Protein AF-A0A1W9H436-F1 (afdb_monomer_lite)

Structure (mmCIF, N/CA/C/O backbone):
data_AF-A0A1W9H436-F1
#
_entry.id   AF-A0A1W9H436-F1
#
loop_
_atom_site.group_PDB
_atom_site.id
_atom_site.type_symbol
_atom_site.label_atom_id
_atom_site.label_alt_id
_atom_site.label_comp_id
_atom_site.label_asym_id
_atom_site.label_entity_id
_atom_site.label_seq_id
_atom_site.pdbx_PDB_ins_code
_atom_site.Cartn_x
_atom_site.Cartn_y
_atom_site.Cartn_z
_atom_site.occupancy
_atom_site.B_iso_or_equiv
_atom_site.auth_seq_id
_atom_site.auth_comp_id
_atom_site.auth_asym_id
_atom_site.auth_atom_id
_atom_site.pdbx_PDB_model_num
ATOM 1 N N . MET A 1 1 ? 66.322 -10.218 -3.868 1.00 51.84 1 MET A N 1
ATOM 2 C CA . MET A 1 1 ? 65.771 -9.005 -4.532 1.00 51.84 1 MET A CA 1
ATOM 3 C C . MET A 1 1 ? 66.541 -8.502 -5.769 1.00 51.84 1 MET A C 1
ATOM 5 O O . MET A 1 1 ? 65.945 -7.754 -6.531 1.00 51.84 1 MET A O 1
ATOM 9 N N . LYS A 1 2 ? 67.807 -8.883 -6.041 1.00 52.81 2 LYS A N 1
ATOM 10 C CA . LYS A 1 2 ? 68.530 -8.440 -7.264 1.00 52.81 2 LYS A CA 1
ATOM 11 C C . LYS A 1 2 ? 68.077 -9.130 -8.567 1.00 52.81 2 LYS A C 1
ATOM 13 O O . LYS A 1 2 ? 68.120 -8.502 -9.615 1.00 52.81 2 LYS A O 1
ATOM 18 N N . LEU A 1 3 ? 67.572 -10.365 -8.496 1.00 54.84 3 LEU A N 1
ATOM 19 C CA . LEU A 1 3 ? 67.116 -11.127 -9.671 1.00 54.84 3 LEU A CA 1
ATOM 20 C C . LEU A 1 3 ? 65.841 -10.553 -10.319 1.00 54.84 3 LEU A C 1
ATOM 22 O O . LEU A 1 3 ? 65.714 -10.576 -11.538 1.00 54.84 3 LEU A O 1
ATOM 26 N N . LEU A 1 4 ? 64.948 -9.936 -9.535 1.00 55.97 4 LEU A N 1
ATOM 27 C CA . LEU A 1 4 ? 63.731 -9.305 -10.066 1.00 55.97 4 LEU A CA 1
ATOM 28 C C . LEU A 1 4 ? 64.045 -8.073 -10.941 1.00 55.97 4 LEU A C 1
ATOM 30 O O . LEU A 1 4 ? 63.346 -7.805 -11.912 1.00 55.97 4 LEU A O 1
ATOM 34 N N . LYS A 1 5 ? 65.123 -7.337 -10.625 1.00 56.34 5 LYS A N 1
ATOM 35 C CA . LYS A 1 5 ? 65.500 -6.096 -11.328 1.00 56.34 5 LYS A CA 1
ATOM 36 C C . LYS A 1 5 ? 66.128 -6.334 -12.706 1.00 56.34 5 LYS A C 1
ATOM 38 O O . LYS A 1 5 ? 66.095 -5.430 -13.530 1.00 56.34 5 LYS A O 1
ATOM 43 N N . LEU A 1 6 ? 66.678 -7.524 -12.959 1.00 57.47 6 LEU A N 1
ATOM 44 C CA . LEU A 1 6 ? 67.250 -7.907 -14.259 1.00 57.47 6 LEU A CA 1
ATOM 45 C C . LEU A 1 6 ? 66.220 -8.569 -15.184 1.00 57.47 6 LEU A C 1
ATOM 47 O O . LEU A 1 6 ? 66.332 -8.445 -16.400 1.00 57.47 6 LEU A O 1
ATOM 51 N N . ALA A 1 7 ? 65.187 -9.201 -14.621 1.00 59.06 7 ALA A N 1
ATOM 52 C CA . ALA A 1 7 ? 64.107 -9.799 -15.401 1.00 59.06 7 ALA A CA 1
ATOM 53 C C . ALA A 1 7 ? 63.172 -8.744 -16.023 1.00 59.06 7 ALA A C 1
ATOM 55 O O . ALA A 1 7 ? 62.779 -8.890 -17.176 1.00 59.06 7 ALA A O 1
ATOM 56 N N . LEU A 1 8 ? 62.869 -7.648 -15.312 1.00 61.50 8 LEU A N 1
ATOM 57 C CA . LEU A 1 8 ? 61.990 -6.575 -15.808 1.00 61.50 8 LEU A CA 1
ATOM 58 C C . LEU A 1 8 ? 62.432 -5.925 -17.141 1.00 61.50 8 LEU A C 1
ATOM 60 O O . LEU A 1 8 ? 61.588 -5.795 -18.028 1.00 61.50 8 LEU A O 1
ATOM 64 N N . PRO A 1 9 ? 63.702 -5.511 -17.341 1.00 64.50 9 PRO A N 1
ATOM 65 C CA . PRO A 1 9 ? 64.116 -4.876 -18.595 1.00 64.50 9 PRO A CA 1
ATOM 66 C C . PRO A 1 9 ? 64.193 -5.861 -19.770 1.00 64.50 9 PRO A C 1
ATOM 68 O O . PRO A 1 9 ? 63.942 -5.467 -20.908 1.00 64.50 9 PRO A O 1
ATOM 71 N N . ALA A 1 10 ? 64.496 -7.139 -19.515 1.00 63.47 10 ALA A N 1
ATOM 72 C CA . ALA A 1 10 ? 64.470 -8.186 -20.537 1.00 63.47 10 ALA A CA 1
ATOM 73 C C . ALA A 1 10 ? 63.031 -8.505 -20.978 1.00 63.47 10 ALA A C 1
ATOM 75 O O . ALA A 1 10 ? 62.759 -8.573 -22.176 1.00 63.47 10 ALA A O 1
ATOM 76 N N . LEU A 1 11 ? 62.095 -8.584 -20.022 1.00 64.94 11 LEU A N 1
ATOM 77 C CA . LEU A 1 11 ? 60.666 -8.731 -20.302 1.00 64.94 11 LEU A CA 1
ATOM 78 C C . LEU A 1 11 ? 60.119 -7.516 -21.067 1.00 64.94 11 LEU A C 1
ATOM 80 O O . LEU A 1 11 ? 59.367 -7.681 -22.017 1.00 64.94 11 LEU A O 1
ATOM 84 N N . GLY A 1 12 ? 60.543 -6.300 -20.704 1.00 65.75 12 GLY A N 1
ATOM 85 C CA . GLY A 1 12 ? 60.132 -5.061 -21.372 1.00 65.75 12 GLY A CA 1
ATOM 86 C C . GLY A 1 12 ? 60.590 -4.962 -22.832 1.00 65.75 12 GLY A C 1
ATOM 87 O O . GLY A 1 12 ? 59.827 -4.495 -23.673 1.00 65.75 12 GLY A O 1
ATOM 88 N N . ARG A 1 13 ? 61.799 -5.442 -23.164 1.00 67.38 13 ARG A N 1
ATOM 89 C CA . ARG A 1 13 ? 62.294 -5.489 -24.556 1.00 67.38 13 ARG A CA 1
ATOM 90 C C . ARG A 1 13 ? 61.620 -6.585 -25.381 1.00 67.38 13 ARG A C 1
ATOM 92 O O . ARG A 1 13 ? 61.380 -6.370 -26.564 1.00 67.38 13 ARG A O 1
ATOM 99 N N . TRP A 1 14 ? 61.287 -7.719 -24.763 1.00 66.56 14 TRP A N 1
ATOM 100 C CA . TRP A 1 14 ? 60.519 -8.784 -25.412 1.00 66.56 14 TRP A CA 1
ATOM 101 C C . TRP A 1 14 ? 59.069 -8.352 -25.679 1.00 66.56 14 TRP A C 1
ATOM 103 O O . TRP A 1 14 ? 58.602 -8.448 -26.811 1.00 66.56 14 TRP A O 1
ATOM 113 N N . LEU A 1 15 ? 58.407 -7.730 -24.694 1.00 63.12 15 LEU A N 1
ATOM 114 C CA . LEU A 1 15 ? 57.102 -7.097 -24.896 1.00 63.12 15 LEU A CA 1
ATOM 115 C C . LEU A 1 15 ? 57.157 -6.040 -26.004 1.00 63.12 15 LEU A C 1
ATOM 117 O O . LEU A 1 15 ? 56.271 -6.027 -26.846 1.00 63.12 15 LEU A O 1
ATOM 121 N N . ALA A 1 16 ? 58.177 -5.170 -26.035 1.00 63.78 16 ALA A N 1
ATOM 122 C CA . ALA A 1 16 ? 58.356 -4.143 -27.076 1.00 63.78 16 ALA A CA 1
ATOM 123 C C . ALA A 1 16 ? 58.471 -4.719 -28.497 1.00 63.78 16 ALA A C 1
ATOM 125 O O . ALA A 1 16 ? 58.013 -4.080 -29.441 1.00 63.78 16 ALA A O 1
ATOM 126 N N . ALA A 1 17 ? 59.042 -5.917 -28.650 1.00 69.88 17 ALA A N 1
ATOM 127 C CA . ALA A 1 17 ? 59.146 -6.601 -29.936 1.00 69.88 17 ALA A CA 1
ATOM 128 C C . ALA A 1 17 ? 57.814 -7.233 -30.390 1.00 69.88 17 ALA A C 1
ATOM 130 O O . ALA A 1 17 ? 57.547 -7.289 -31.587 1.00 69.88 17 ALA A O 1
ATOM 131 N N . GLU A 1 18 ? 56.957 -7.651 -29.450 1.00 75.06 18 GLU A N 1
ATOM 132 C CA . GLU A 1 18 ? 55.661 -8.302 -29.723 1.00 75.06 18 GLU A CA 1
ATOM 133 C C . GLU A 1 18 ? 54.438 -7.416 -29.405 1.00 75.06 18 GLU A C 1
ATOM 135 O O . GLU A 1 18 ? 53.294 -7.880 -29.391 1.00 75.06 18 GLU A O 1
ATOM 140 N N . TRP A 1 19 ? 54.655 -6.115 -29.185 1.00 74.94 19 TRP A N 1
ATOM 141 C CA . TRP A 1 19 ? 53.623 -5.162 -28.753 1.00 74.94 19 TRP A CA 1
ATOM 142 C C . TRP A 1 19 ? 52.424 -5.125 -29.713 1.00 74.94 19 TRP A C 1
ATOM 144 O O . TRP A 1 19 ? 51.284 -4.997 -29.274 1.00 74.94 19 TRP A O 1
ATOM 154 N N . GLY A 1 20 ? 52.661 -5.308 -31.017 1.00 75.00 20 GLY A N 1
ATOM 155 C CA . GLY A 1 20 ? 51.600 -5.368 -32.026 1.00 75.00 20 GLY A CA 1
ATOM 156 C C . GLY A 1 20 ? 50.639 -6.548 -31.835 1.00 75.00 20 GLY A C 1
ATOM 157 O O . GLY A 1 20 ? 49.426 -6.367 -31.921 1.00 75.00 20 GLY A O 1
ATOM 158 N N . TRP A 1 21 ? 51.157 -7.737 -31.515 1.00 84.12 21 TRP A N 1
ATOM 159 C CA . TRP A 1 21 ? 50.338 -8.924 -31.239 1.00 84.12 21 TRP A CA 1
ATOM 160 C C . TRP A 1 21 ? 49.583 -8.794 -29.910 1.00 84.12 21 TRP A C 1
ATOM 162 O O . TRP A 1 21 ? 48.396 -9.116 -29.835 1.00 84.12 21 TRP A O 1
ATOM 172 N N . LEU A 1 22 ? 50.234 -8.252 -28.875 1.00 82.75 22 LEU A N 1
ATOM 173 C CA . LEU A 1 22 ? 49.602 -8.015 -27.573 1.00 82.75 22 LEU A CA 1
ATOM 174 C C . LEU A 1 22 ? 48.443 -7.016 -27.658 1.00 82.75 22 LEU A C 1
ATOM 176 O O . LEU A 1 22 ? 47.388 -7.259 -27.074 1.00 82.75 22 LEU A O 1
ATOM 180 N N . VAL A 1 23 ? 48.595 -5.925 -28.417 1.00 84.12 23 VAL A N 1
ATOM 181 C CA . VAL A 1 23 ? 47.499 -4.971 -28.664 1.00 84.12 23 VAL A CA 1
ATOM 182 C C . VAL A 1 23 ? 46.333 -5.652 -29.373 1.00 84.12 23 VAL A C 1
ATOM 184 O O . VAL A 1 23 ? 45.183 -5.409 -29.018 1.00 84.12 23 VAL A O 1
ATOM 187 N N . LEU A 1 24 ? 46.613 -6.536 -30.332 1.00 84.88 24 LEU A N 1
ATOM 188 C CA . LEU A 1 24 ? 45.585 -7.279 -31.060 1.00 84.88 24 LEU A CA 1
ATOM 189 C C . LEU A 1 24 ? 44.822 -8.235 -30.128 1.00 84.88 24 LEU A C 1
ATOM 191 O O . LEU A 1 24 ? 43.593 -8.252 -30.145 1.00 84.88 24 LEU A O 1
ATOM 195 N N . LEU A 1 25 ? 45.523 -8.950 -29.241 1.00 87.56 25 LEU A N 1
ATOM 196 C CA . LEU A 1 25 ? 44.892 -9.782 -28.209 1.00 87.56 25 LEU A CA 1
ATOM 197 C C . LEU A 1 25 ? 44.025 -8.967 -27.245 1.00 87.56 25 LEU A C 1
ATOM 199 O O . LEU A 1 25 ? 42.905 -9.375 -26.938 1.00 87.56 25 LEU A O 1
ATOM 203 N N . ILE A 1 26 ? 44.511 -7.810 -26.790 1.00 88.44 26 ILE A N 1
ATOM 204 C CA . ILE A 1 26 ? 43.739 -6.918 -25.916 1.00 88.44 26 ILE A CA 1
ATOM 205 C C . ILE A 1 26 ? 42.502 -6.393 -26.651 1.00 88.44 26 ILE A C 1
ATOM 207 O O . ILE A 1 26 ? 41.416 -6.400 -26.080 1.00 88.44 26 ILE A O 1
ATOM 211 N N . ALA A 1 27 ? 42.634 -5.982 -27.913 1.00 88.06 27 ALA A N 1
ATOM 212 C CA . ALA A 1 27 ? 41.520 -5.490 -28.716 1.00 88.06 27 ALA A CA 1
ATOM 213 C C . ALA A 1 27 ? 40.446 -6.569 -28.926 1.00 88.06 27 ALA A C 1
ATOM 215 O O . ALA A 1 27 ? 39.259 -6.290 -28.759 1.00 88.06 27 ALA A O 1
ATOM 216 N N . VAL A 1 28 ? 40.848 -7.809 -29.222 1.00 90.25 28 VAL A N 1
ATOM 217 C CA . VAL A 1 28 ? 39.924 -8.948 -29.356 1.00 90.25 28 VAL A CA 1
ATOM 218 C C . VAL A 1 28 ? 39.265 -9.284 -28.015 1.00 90.25 28 VAL A C 1
ATOM 220 O O . VAL A 1 28 ? 38.049 -9.468 -27.964 1.00 90.25 28 VAL A O 1
ATOM 223 N N . GLY A 1 29 ? 40.030 -9.302 -26.919 1.00 87.06 29 GLY A N 1
ATOM 224 C CA . GLY A 1 29 ? 39.496 -9.520 -25.573 1.00 87.06 29 GLY A CA 1
ATOM 225 C C . GLY A 1 29 ? 38.491 -8.442 -25.155 1.00 87.06 29 GLY A C 1
ATOM 226 O O . GLY A 1 29 ? 37.413 -8.759 -24.653 1.00 87.06 29 GLY A O 1
ATOM 227 N N . ALA A 1 30 ? 38.796 -7.173 -25.430 1.00 86.50 30 ALA A N 1
ATOM 228 C CA . ALA A 1 30 ? 37.912 -6.045 -25.160 1.00 86.50 30 ALA A CA 1
ATOM 229 C C . ALA A 1 30 ? 36.638 -6.099 -26.015 1.00 86.50 30 ALA A C 1
ATOM 231 O O . ALA A 1 30 ? 35.542 -5.925 -25.485 1.00 86.50 30 ALA A O 1
ATOM 232 N N . ALA A 1 31 ? 36.754 -6.398 -27.312 1.00 85.62 31 ALA A N 1
ATOM 233 C CA . ALA A 1 31 ? 35.600 -6.557 -28.196 1.00 85.62 31 ALA A CA 1
ATOM 234 C C . ALA A 1 31 ? 34.680 -7.699 -27.730 1.00 85.62 31 ALA A C 1
ATOM 236 O O . ALA A 1 31 ? 33.460 -7.532 -27.695 1.00 85.62 31 ALA A O 1
ATOM 237 N N . GLY A 1 32 ? 35.256 -8.827 -27.299 1.00 86.88 32 GLY A N 1
ATOM 238 C CA . GLY A 1 32 ? 34.508 -9.939 -26.710 1.00 86.88 32 GLY A CA 1
ATOM 239 C C . GLY A 1 32 ? 33.785 -9.548 -25.417 1.00 86.88 32 GLY A C 1
ATOM 240 O O . GLY A 1 32 ? 32.602 -9.848 -25.260 1.00 86.88 32 GLY A O 1
ATOM 241 N N . ALA A 1 33 ? 34.454 -8.821 -24.519 1.00 84.44 33 ALA A N 1
ATOM 242 C CA . ALA A 1 33 ? 33.851 -8.338 -23.276 1.00 84.44 33 ALA A CA 1
ATOM 243 C C . ALA A 1 33 ? 32.697 -7.350 -23.529 1.00 84.44 33 ALA A C 1
ATOM 245 O O . ALA A 1 33 ? 31.631 -7.480 -22.925 1.00 84.44 33 ALA A O 1
ATOM 246 N N . VAL A 1 34 ? 32.874 -6.407 -24.461 1.00 88.81 34 VAL A N 1
ATOM 247 C CA . VAL A 1 34 ? 31.820 -5.464 -24.874 1.00 88.81 34 VAL A CA 1
ATOM 248 C C . VAL A 1 34 ? 30.631 -6.209 -25.476 1.00 88.81 34 VAL A C 1
ATOM 250 O O . VAL A 1 34 ? 29.487 -5.893 -25.153 1.00 88.81 34 VAL A O 1
ATOM 253 N N . TYR A 1 35 ? 30.877 -7.229 -26.299 1.00 91.69 35 TYR A N 1
ATOM 254 C CA . TYR A 1 35 ? 29.815 -8.049 -26.874 1.00 91.69 35 TYR A CA 1
ATOM 255 C C . TYR A 1 35 ? 29.004 -8.787 -25.800 1.00 91.69 35 TYR A C 1
ATOM 257 O O . TYR A 1 35 ? 27.775 -8.737 -25.817 1.00 91.69 35 TYR A O 1
ATOM 265 N N . VAL A 1 36 ? 29.665 -9.426 -24.828 1.00 89.38 36 VAL A N 1
ATOM 266 C CA . VAL A 1 36 ? 28.977 -10.111 -23.718 1.00 89.38 36 VAL A CA 1
ATOM 267 C C . VAL A 1 36 ? 28.174 -9.122 -22.871 1.00 89.38 36 VAL A C 1
ATOM 269 O O . VAL A 1 36 ? 27.012 -9.387 -22.563 1.00 89.38 36 VAL A O 1
ATOM 272 N N . ALA A 1 37 ? 28.744 -7.957 -22.554 1.00 86.38 37 ALA A N 1
ATOM 273 C CA . ALA A 1 37 ? 28.029 -6.903 -21.837 1.00 86.38 37 ALA A CA 1
ATOM 274 C C . ALA A 1 37 ? 26.779 -6.439 -22.603 1.00 86.38 37 ALA A C 1
ATOM 276 O O . ALA A 1 37 ? 25.713 -6.281 -22.013 1.00 86.38 37 ALA A O 1
ATOM 277 N N . PHE A 1 38 ? 26.873 -6.292 -23.927 1.00 91.00 38 PHE A N 1
ATOM 278 C CA . PHE A 1 38 ? 25.733 -5.924 -24.764 1.00 91.00 38 PHE A CA 1
ATOM 279 C C . PHE A 1 38 ? 24.626 -6.987 -24.738 1.00 91.00 38 PHE A C 1
ATOM 281 O O . PHE A 1 38 ? 23.448 -6.654 -24.615 1.00 91.00 38 PHE A O 1
ATOM 288 N N . ARG A 1 39 ? 24.992 -8.274 -24.771 1.00 90.94 39 ARG A N 1
ATOM 289 C CA . ARG A 1 39 ? 24.033 -9.388 -24.681 1.00 90.94 39 ARG A CA 1
ATOM 290 C C . ARG A 1 39 ? 23.314 -9.427 -23.332 1.00 90.94 39 ARG A C 1
ATOM 292 O O . ARG A 1 39 ? 22.114 -9.688 -23.302 1.00 90.94 39 ARG A O 1
ATOM 299 N N . HIS A 1 40 ? 24.013 -9.114 -22.241 1.00 89.00 40 HIS A N 1
ATOM 300 C CA . HIS A 1 40 ? 23.385 -8.967 -20.926 1.00 89.00 40 HIS A CA 1
ATOM 301 C C . HIS A 1 40 ? 22.417 -7.781 -20.871 1.00 89.00 40 HIS A C 1
ATOM 303 O O . HIS A 1 40 ? 21.301 -7.923 -20.378 1.00 89.00 40 HIS A O 1
ATOM 309 N N . LEU A 1 41 ? 22.773 -6.638 -21.464 1.00 89.44 41 LEU A N 1
ATOM 310 C CA . LEU A 1 41 ? 21.862 -5.491 -21.540 1.00 89.44 41 LEU A CA 1
ATOM 311 C C . LEU A 1 41 ? 20.577 -5.816 -22.318 1.00 89.44 41 LEU A C 1
ATOM 313 O O . LEU A 1 41 ? 19.495 -5.359 -21.946 1.00 89.44 41 LEU A O 1
ATOM 317 N N . GLU A 1 42 ? 20.668 -6.616 -23.383 1.00 92.56 42 GLU A N 1
ATOM 318 C CA . GLU A 1 42 ? 19.492 -7.089 -24.120 1.00 92.56 42 GLU A CA 1
ATOM 319 C C . GLU A 1 42 ? 18.608 -8.009 -23.270 1.00 92.56 42 GLU A C 1
ATOM 321 O O . GLU A 1 42 ? 17.386 -7.821 -23.248 1.00 92.56 42 GLU A O 1
ATOM 326 N N . SER A 1 43 ? 19.203 -8.970 -22.550 1.00 92.62 43 SER A N 1
ATOM 327 C CA . SER A 1 43 ? 18.448 -9.879 -21.682 1.00 92.62 43 SER A CA 1
ATOM 328 C C . SER A 1 43 ? 17.777 -9.143 -20.528 1.00 92.62 43 SER A C 1
ATOM 330 O O . SER A 1 43 ? 16.596 -9.371 -20.266 1.00 92.62 43 SER A O 1
ATOM 332 N N . ASP A 1 44 ? 18.485 -8.211 -19.893 1.00 91.75 44 ASP A N 1
ATOM 333 C CA . ASP A 1 44 ? 17.968 -7.432 -18.768 1.00 91.75 44 ASP A CA 1
ATOM 334 C C . ASP A 1 44 ? 16.828 -6.526 -19.222 1.00 91.75 44 ASP A C 1
ATOM 336 O O . ASP A 1 44 ? 15.772 -6.458 -18.591 1.00 91.75 44 ASP A O 1
ATOM 340 N N . ARG A 1 45 ? 16.982 -5.883 -20.384 1.00 93.38 45 ARG A N 1
ATOM 341 C CA . ARG A 1 45 ? 15.912 -5.086 -20.985 1.00 93.38 45 ARG A CA 1
ATOM 342 C C . ARG A 1 45 ? 14.682 -5.936 -21.295 1.00 93.38 45 ARG A C 1
ATOM 344 O O . ARG A 1 45 ? 13.563 -5.487 -21.044 1.00 93.38 45 ARG A O 1
ATOM 351 N N . ALA A 1 46 ? 14.860 -7.135 -21.846 1.00 94.25 46 ALA A N 1
ATOM 352 C CA . ALA A 1 46 ? 13.750 -8.039 -22.133 1.00 94.25 46 ALA A CA 1
ATOM 353 C C . ALA A 1 46 ? 13.045 -8.493 -20.846 1.00 94.25 46 ALA A C 1
ATOM 355 O O . ALA A 1 46 ? 11.813 -8.470 -20.791 1.00 94.25 46 ALA A O 1
ATOM 356 N N . ALA A 1 47 ? 13.808 -8.824 -19.802 1.00 94.56 47 ALA A N 1
ATOM 357 C CA . ALA A 1 47 ? 13.280 -9.191 -18.493 1.00 94.56 47 ALA A CA 1
ATOM 358 C C . ALA A 1 47 ? 12.485 -8.040 -17.857 1.00 94.56 47 ALA A C 1
ATOM 360 O O . ALA A 1 47 ? 11.351 -8.245 -17.427 1.00 94.56 47 ALA A O 1
ATOM 361 N N . LEU A 1 48 ? 13.016 -6.812 -17.882 1.00 93.44 48 LEU A N 1
ATOM 362 C CA . LEU A 1 48 ? 12.332 -5.619 -17.370 1.00 93.44 48 LEU A CA 1
ATOM 363 C C . LEU A 1 48 ? 11.038 -5.316 -18.133 1.00 93.44 48 LEU A C 1
ATOM 365 O O . LEU A 1 48 ? 10.023 -4.984 -17.523 1.00 93.44 48 LEU A O 1
ATOM 369 N N . LEU A 1 49 ? 11.039 -5.456 -19.461 1.00 94.06 49 LEU A N 1
ATOM 370 C CA . LEU A 1 49 ? 9.827 -5.290 -20.270 1.00 94.06 49 LEU A CA 1
ATOM 371 C C . LEU A 1 49 ? 8.798 -6.393 -19.993 1.00 94.06 49 LEU A C 1
ATOM 373 O O . LEU A 1 49 ? 7.600 -6.112 -19.967 1.00 94.06 49 LEU A O 1
ATOM 377 N N . GLY A 1 50 ? 9.249 -7.632 -19.783 1.00 94.56 50 GLY A N 1
ATOM 378 C CA . GLY A 1 50 ? 8.396 -8.752 -19.385 1.00 94.56 50 GLY A CA 1
ATOM 379 C C . GLY A 1 50 ? 7.734 -8.506 -18.033 1.00 94.56 50 GLY A C 1
ATOM 380 O O . GLY A 1 50 ? 6.511 -8.588 -17.920 1.00 94.56 50 GLY A O 1
ATOM 381 N N . PHE A 1 51 ? 8.526 -8.097 -17.043 1.00 95.12 51 PHE A N 1
ATOM 382 C CA . PHE A 1 51 ? 8.036 -7.712 -15.726 1.00 95.12 51 PHE A CA 1
ATOM 383 C C . PHE A 1 51 ? 7.037 -6.553 -15.805 1.00 95.12 51 PHE A C 1
ATOM 385 O O . PHE A 1 51 ? 5.946 -6.650 -15.250 1.00 95.12 51 PHE A O 1
ATOM 392 N N . ALA A 1 52 ? 7.354 -5.487 -16.547 1.00 93.81 52 ALA A N 1
ATOM 393 C CA . ALA A 1 52 ? 6.461 -4.341 -16.697 1.00 93.81 52 ALA A CA 1
ATOM 394 C C . ALA A 1 52 ? 5.118 -4.738 -17.327 1.00 93.81 52 ALA A C 1
ATOM 396 O O . ALA A 1 52 ? 4.066 -4.320 -16.850 1.00 93.81 52 ALA A O 1
ATOM 397 N N . ARG A 1 53 ? 5.127 -5.598 -18.353 1.00 94.69 53 ARG A N 1
ATOM 398 C CA . ARG A 1 53 ? 3.895 -6.146 -18.943 1.00 94.69 53 ARG A CA 1
ATOM 399 C C . ARG A 1 53 ? 3.073 -6.930 -17.928 1.00 94.69 53 ARG A C 1
ATOM 401 O O . ARG A 1 53 ? 1.866 -6.728 -17.866 1.00 94.69 53 ARG A O 1
ATOM 408 N N . GLN A 1 54 ? 3.712 -7.785 -17.134 1.00 96.38 54 GLN A N 1
ATOM 409 C CA . GLN A 1 54 ? 3.027 -8.584 -16.120 1.00 96.38 54 GLN A CA 1
ATOM 410 C C . GLN A 1 54 ? 2.456 -7.715 -14.991 1.00 96.38 54 GLN A C 1
ATOM 412 O O . GLN A 1 54 ? 1.297 -7.886 -14.615 1.00 96.38 54 GLN A O 1
ATOM 417 N N . ALA A 1 55 ? 3.227 -6.743 -14.500 1.00 92.62 55 ALA A N 1
ATOM 418 C CA . ALA A 1 55 ? 2.787 -5.788 -13.489 1.00 92.62 55 ALA A CA 1
ATOM 419 C C . ALA A 1 55 ? 1.590 -4.964 -13.986 1.00 92.62 55 ALA A C 1
ATOM 421 O O . ALA A 1 55 ? 0.575 -4.865 -13.298 1.00 92.62 55 ALA A O 1
ATOM 422 N N . CYS A 1 56 ? 1.653 -4.449 -15.215 1.00 94.25 56 CYS A N 1
ATOM 423 C CA . CYS A 1 56 ? 0.542 -3.707 -15.801 1.00 94.25 56 CYS A CA 1
ATOM 424 C C . CYS A 1 56 ? -0.694 -4.585 -16.009 1.00 94.25 56 CYS A C 1
ATOM 426 O O . CYS A 1 56 ? -1.792 -4.184 -15.621 1.00 94.25 56 CYS A O 1
ATOM 428 N N . ALA A 1 57 ? -0.515 -5.812 -16.509 1.00 93.94 57 ALA A N 1
ATOM 429 C CA . ALA A 1 57 ? -1.610 -6.764 -16.661 1.00 93.94 57 ALA A CA 1
ATOM 430 C C . ALA A 1 57 ? -2.300 -7.057 -15.317 1.00 93.94 57 ALA A C 1
ATOM 432 O O . ALA A 1 57 ? -3.527 -7.084 -15.257 1.00 93.94 57 ALA A O 1
ATOM 433 N N . SER A 1 58 ? -1.535 -7.188 -14.225 1.00 93.06 58 SER A N 1
ATOM 434 C CA . SER A 1 58 ? -2.097 -7.362 -12.876 1.00 93.06 58 SER A CA 1
ATOM 435 C C . SER A 1 58 ? -2.861 -6.133 -12.366 1.00 93.06 58 SER A C 1
ATOM 437 O O . SER A 1 58 ? -3.834 -6.273 -11.631 1.00 93.06 58 SER A O 1
ATOM 439 N N . ALA A 1 59 ? -2.480 -4.930 -12.810 1.00 92.75 59 ALA A N 1
ATOM 440 C CA . ALA A 1 59 ? -3.200 -3.688 -12.524 1.00 92.75 59 ALA A CA 1
ATOM 441 C C . ALA A 1 59 ? -4.463 -3.504 -13.398 1.00 92.75 59 ALA A C 1
ATOM 443 O O . ALA A 1 59 ? -5.244 -2.571 -13.169 1.00 92.75 59 ALA A O 1
ATOM 444 N N . GLY A 1 60 ? -4.676 -4.391 -14.378 1.00 93.12 60 GLY A N 1
ATOM 445 C CA . GLY A 1 60 ? -5.794 -4.362 -15.321 1.00 93.12 60 GLY A CA 1
ATOM 446 C C . GLY A 1 60 ? -5.576 -3.464 -16.541 1.00 93.12 60 GLY A C 1
ATOM 447 O O . GLY A 1 60 ? -6.543 -3.151 -17.228 1.00 93.12 60 GLY A O 1
ATOM 448 N N . GLU A 1 61 ? -4.340 -3.037 -16.815 1.00 93.25 61 GLU A N 1
ATOM 449 C CA . GLU A 1 61 ? -3.999 -2.153 -17.939 1.00 93.25 61 GLU A CA 1
ATOM 450 C C . GLU A 1 61 ? -2.862 -2.726 -18.800 1.00 93.25 61 GLU A C 1
ATOM 452 O O . GLU A 1 61 ? -2.001 -3.475 -18.342 1.00 93.25 61 GLU A O 1
ATOM 457 N N . GLY A 1 62 ? -2.825 -2.362 -20.081 1.00 92.19 62 GLY A N 1
ATOM 458 C CA . GLY A 1 62 ? -1.727 -2.750 -20.972 1.00 92.19 62 GLY A CA 1
ATOM 459 C C . GLY A 1 62 ? -0.453 -1.933 -20.720 1.00 92.19 62 GLY A C 1
ATOM 460 O O . GLY A 1 62 ? -0.516 -0.747 -20.400 1.00 92.19 62 GLY A O 1
ATOM 461 N N . PHE A 1 63 ? 0.724 -2.542 -20.912 1.00 93.06 63 PHE A N 1
ATOM 462 C CA . PHE A 1 63 ? 1.994 -1.795 -20.924 1.00 93.06 63 PHE A CA 1
ATOM 463 C C . PHE A 1 63 ? 2.258 -1.105 -22.272 1.00 93.06 63 PHE A C 1
ATOM 465 O O . PHE A 1 63 ? 2.961 -0.094 -22.329 1.00 93.06 63 PHE A O 1
ATOM 472 N N . ASP A 1 64 ? 1.721 -1.648 -23.365 1.00 93.56 64 ASP A N 1
ATOM 473 C CA . ASP A 1 64 ? 1.964 -1.128 -24.707 1.00 93.56 64 ASP A CA 1
ATOM 474 C C . ASP A 1 64 ? 1.320 0.254 -24.927 1.00 93.56 64 ASP A C 1
ATOM 476 O O . ASP A 1 64 ? 0.421 0.677 -24.200 1.00 93.56 64 ASP A O 1
ATOM 480 N N . ALA A 1 65 ? 1.827 0.996 -25.917 1.00 91.38 65 ALA A N 1
ATOM 481 C CA . ALA A 1 65 ? 1.301 2.317 -26.236 1.00 91.38 65 ALA A CA 1
ATOM 482 C C . ALA A 1 65 ? -0.154 2.171 -26.682 1.00 91.38 65 ALA A C 1
ATOM 484 O O . ALA A 1 65 ? -0.471 1.324 -27.518 1.00 91.38 65 ALA A O 1
ATOM 485 N N . SER A 1 66 ? -1.031 2.997 -26.128 1.00 91.44 66 SER A N 1
ATOM 486 C CA . SER A 1 66 ? -2.467 2.870 -26.334 1.00 91.44 66 SER A CA 1
ATOM 487 C C . SER A 1 66 ? -3.090 4.222 -26.632 1.00 91.44 66 SER A C 1
ATOM 489 O O . SER A 1 66 ? -2.511 5.287 -26.402 1.00 91.44 66 SER A O 1
ATOM 491 N N . SER A 1 67 ? -4.287 4.185 -27.201 1.00 90.81 67 SER A N 1
ATOM 492 C CA . SER A 1 67 ? -5.084 5.378 -27.429 1.00 90.81 67 SER A CA 1
ATOM 493 C C . SER A 1 67 ? -6.449 5.207 -26.797 1.00 90.81 67 SER A C 1
ATOM 495 O O . SER A 1 67 ? -7.115 4.203 -27.044 1.00 90.81 67 SER A O 1
ATOM 497 N N . LYS A 1 68 ? -6.877 6.196 -26.015 1.00 89.69 68 LYS A N 1
ATOM 498 C CA . LYS A 1 68 ? -8.174 6.189 -25.339 1.00 89.69 68 LYS A CA 1
ATOM 499 C C . LYS A 1 68 ? -8.977 7.400 -25.782 1.00 89.69 68 LYS A C 1
ATOM 501 O O . LYS A 1 68 ? -8.447 8.507 -25.890 1.00 89.69 68 LYS A O 1
ATOM 506 N N . ILE A 1 69 ? -10.263 7.189 -26.041 1.00 92.38 69 ILE A N 1
ATOM 507 C CA . ILE A 1 69 ? -11.188 8.288 -26.302 1.00 92.38 69 ILE A CA 1
ATOM 508 C C . ILE A 1 69 ? -11.417 9.003 -24.970 1.00 92.38 69 ILE A C 1
ATOM 510 O O . ILE A 1 69 ? -11.967 8.431 -24.032 1.00 92.38 69 ILE A O 1
ATOM 514 N N . THR A 1 70 ? -10.965 10.248 -24.885 1.00 90.12 70 THR A N 1
ATOM 515 C CA . THR A 1 70 ? -11.161 11.121 -23.728 1.00 90.12 70 THR A CA 1
ATOM 516 C C . THR A 1 70 ? -11.934 12.366 -24.143 1.00 90.12 70 THR A C 1
ATOM 518 O O . THR A 1 70 ? -11.971 12.724 -25.319 1.00 90.12 70 THR A O 1
ATOM 521 N N . LYS A 1 71 ? -12.586 13.039 -23.198 1.00 93.62 71 LYS A N 1
ATOM 522 C CA . LYS A 1 71 ? -13.233 14.327 -23.468 1.00 93.62 71 LYS A CA 1
ATOM 523 C C . LYS A 1 71 ? -12.216 15.439 -23.244 1.00 93.62 71 LYS A C 1
ATOM 525 O O . LYS A 1 71 ? -11.529 15.458 -22.229 1.00 93.62 71 LYS A O 1
ATOM 530 N N . ASN A 1 72 ? -12.117 16.372 -24.184 1.00 91.62 72 ASN A N 1
ATOM 531 C CA . ASN A 1 72 ? -11.330 17.583 -23.972 1.00 91.62 72 ASN A CA 1
ATOM 532 C C . ASN A 1 72 ? -12.048 18.545 -23.003 1.00 91.62 72 ASN A C 1
ATOM 534 O O . ASN A 1 72 ? -13.207 18.335 -22.643 1.00 91.62 72 ASN A O 1
ATOM 538 N N . ALA A 1 73 ? -11.395 19.655 -22.646 1.00 91.00 73 ALA A N 1
ATOM 539 C CA . ALA A 1 73 ? -11.973 20.700 -21.791 1.00 91.00 73 ALA A CA 1
ATOM 540 C C . ALA A 1 73 ? -13.293 21.307 -22.325 1.00 91.00 73 ALA A C 1
ATOM 542 O O . ALA A 1 73 ? -14.029 21.935 -21.577 1.00 91.00 73 ALA A O 1
ATOM 543 N N . ARG A 1 74 ? -13.609 21.112 -23.613 1.00 91.50 74 ARG A N 1
ATOM 544 C CA . ARG A 1 74 ? -14.849 21.561 -24.271 1.00 91.50 74 ARG A CA 1
ATOM 545 C C . ARG A 1 74 ? -15.897 20.442 -24.394 1.00 91.50 74 ARG A C 1
ATOM 547 O O . ARG A 1 74 ? -16.857 20.589 -25.141 1.00 91.50 74 ARG A O 1
ATOM 554 N N . GLY A 1 75 ? -15.691 19.296 -23.739 1.00 92.25 75 GLY A N 1
ATOM 555 C CA . GLY A 1 75 ? -16.594 18.140 -23.768 1.00 92.25 75 GLY A CA 1
ATOM 556 C C . GLY A 1 75 ? -16.572 17.310 -25.060 1.00 92.25 75 GLY A C 1
ATOM 557 O O . GLY A 1 75 ? -17.262 16.293 -25.136 1.00 92.25 75 GLY A O 1
ATOM 558 N N . LYS A 1 76 ? -15.768 17.685 -26.065 1.00 94.44 76 LYS A N 1
ATOM 559 C CA . LYS A 1 76 ? -15.636 16.941 -27.327 1.00 94.44 76 LYS A CA 1
ATOM 560 C C . LYS A 1 76 ? -14.766 15.704 -27.117 1.00 94.44 76 LYS A C 1
ATOM 562 O O . LYS A 1 76 ? -13.687 15.797 -26.533 1.00 94.44 76 LYS A O 1
ATOM 567 N N . GLN A 1 77 ? -15.213 14.565 -27.639 1.00 93.62 77 GLN A N 1
ATOM 568 C CA . GLN A 1 77 ? -14.420 13.339 -27.661 1.00 93.62 77 GLN A CA 1
ATOM 569 C C . GLN A 1 77 ? -13.205 13.506 -28.584 1.00 93.62 77 GLN A C 1
ATOM 571 O O . GLN A 1 77 ? -13.339 13.836 -29.763 1.00 93.62 77 GLN A O 1
ATOM 576 N N . ILE A 1 78 ? -12.017 13.295 -28.029 1.00 93.88 78 ILE A N 1
ATOM 577 C CA . ILE A 1 78 ? -10.737 13.268 -28.728 1.00 93.88 78 ILE A CA 1
ATOM 578 C C . ILE A 1 78 ? -10.047 11.938 -28.437 1.00 93.88 78 ILE A C 1
ATOM 580 O O . ILE A 1 78 ? -10.145 11.392 -27.342 1.00 93.88 78 ILE A O 1
ATOM 584 N N . THR A 1 79 ? -9.329 11.406 -29.419 1.00 93.88 79 THR A N 1
ATOM 585 C CA . THR A 1 79 ? -8.482 10.230 -29.202 1.00 93.88 79 THR A CA 1
ATOM 586 C C . THR A 1 79 ? -7.148 10.708 -28.640 1.00 93.88 79 THR A C 1
ATOM 588 O O . THR A 1 79 ? -6.345 11.286 -29.372 1.00 93.88 79 THR A O 1
ATOM 591 N N . ALA A 1 80 ? -6.920 10.509 -27.343 1.00 92.62 80 ALA A N 1
ATOM 592 C CA . ALA A 1 80 ? -5.638 10.803 -26.714 1.00 92.62 80 ALA A CA 1
ATOM 593 C C . ALA A 1 80 ? -4.703 9.604 -26.884 1.00 92.62 80 ALA A C 1
ATOM 595 O O . ALA A 1 80 ? -5.115 8.460 -26.685 1.00 92.62 80 ALA A O 1
ATOM 596 N N . ARG A 1 81 ? -3.455 9.867 -27.276 1.00 94.19 81 ARG A N 1
ATOM 597 C CA . ARG A 1 81 ? -2.403 8.852 -27.386 1.00 94.19 81 ARG A CA 1
ATOM 598 C C . ARG A 1 81 ? -1.556 8.875 -26.125 1.00 94.19 81 ARG A C 1
ATOM 600 O O . ARG A 1 81 ? -1.104 9.943 -25.722 1.00 94.19 81 ARG A O 1
ATOM 607 N N . PHE A 1 82 ? -1.316 7.700 -25.567 1.00 93.44 82 PHE A N 1
ATOM 608 C CA . PHE A 1 82 ? -0.525 7.508 -24.365 1.00 93.44 82 PHE A CA 1
ATOM 609 C C . PHE A 1 82 ? 0.741 6.708 -24.710 1.00 93.44 82 PHE A C 1
ATOM 611 O O . PHE A 1 82 ? 0.642 5.658 -25.360 1.00 93.44 82 PHE A O 1
ATOM 618 N N . PRO A 1 83 ? 1.944 7.174 -24.324 1.00 94.62 83 PRO A N 1
ATOM 619 C CA . PRO A 1 83 ? 3.157 6.369 -24.379 1.00 94.62 83 PRO A CA 1
ATOM 620 C C . PRO A 1 83 ? 3.035 5.082 -23.555 1.00 94.62 83 PRO A C 1
ATOM 622 O O . PRO A 1 83 ? 2.173 4.939 -22.684 1.00 94.62 83 PRO A O 1
ATOM 625 N N . ARG A 1 84 ? 3.949 4.141 -23.829 1.00 93.38 84 ARG A N 1
ATOM 626 C CA . ARG A 1 84 ? 4.048 2.880 -23.083 1.00 93.38 84 ARG A CA 1
ATOM 627 C C . ARG A 1 84 ? 4.125 3.127 -21.583 1.00 93.38 84 ARG A C 1
ATOM 629 O O . ARG A 1 84 ? 4.867 3.996 -21.134 1.00 93.38 84 ARG A O 1
ATOM 636 N N . GLY A 1 85 ? 3.376 2.332 -20.832 1.00 91.62 85 GLY A N 1
ATOM 637 C CA . GLY A 1 85 ? 3.372 2.347 -19.375 1.00 91.62 85 GLY A CA 1
ATOM 638 C C . GLY A 1 85 ? 2.655 3.530 -18.720 1.00 91.62 85 GLY A C 1
ATOM 639 O O . GLY A 1 85 ? 2.451 3.461 -17.515 1.00 91.62 85 GLY A O 1
ATOM 640 N N . GLN A 1 86 ? 2.220 4.572 -19.445 1.00 95.06 86 GLN A N 1
ATOM 641 C CA . GLN A 1 86 ? 1.595 5.736 -18.797 1.00 95.06 86 GLN A CA 1
ATOM 642 C C . GLN A 1 86 ? 0.265 5.385 -18.117 1.00 95.06 86 GLN A C 1
ATOM 644 O O . GLN A 1 86 ? 0.106 5.651 -16.930 1.00 95.06 86 GLN A O 1
ATOM 649 N N . LEU A 1 87 ? -0.669 4.749 -18.833 1.00 93.31 87 LEU A N 1
ATOM 650 C CA . LEU A 1 87 ? -1.967 4.369 -18.253 1.00 93.31 87 LEU A CA 1
ATOM 651 C C . LEU A 1 87 ? -1.807 3.373 -17.101 1.00 93.31 87 LEU A C 1
ATOM 653 O O . LEU A 1 87 ? -2.478 3.478 -16.079 1.00 93.31 87 LEU A O 1
ATOM 657 N N . CYS A 1 88 ? -0.871 2.439 -17.243 1.00 94.81 88 CYS A N 1
ATOM 658 C CA . CYS A 1 88 ? -0.509 1.509 -16.185 1.00 94.81 88 CYS A CA 1
ATOM 659 C C . CYS A 1 88 ? 0.036 2.230 -14.942 1.00 94.81 88 CYS A C 1
ATOM 661 O O . CYS A 1 88 ? -0.407 1.945 -13.833 1.00 94.81 88 CYS A O 1
ATOM 663 N N . ALA A 1 89 ? 0.940 3.199 -15.108 1.00 93.94 89 ALA A N 1
ATOM 664 C CA . ALA A 1 89 ? 1.468 3.989 -14.000 1.00 93.94 89 ALA A CA 1
ATOM 665 C C . ALA A 1 89 ? 0.364 4.800 -13.302 1.00 93.94 89 ALA A C 1
ATOM 667 O O . ALA A 1 89 ? 0.295 4.807 -12.074 1.00 93.94 89 ALA A O 1
ATOM 668 N N . GLU A 1 90 ? -0.540 5.419 -14.068 1.00 94.38 90 GLU A N 1
ATOM 669 C CA . GLU A 1 90 ? -1.716 6.116 -13.530 1.00 94.38 90 GLU A CA 1
ATOM 670 C C . GLU A 1 90 ? -2.625 5.159 -12.745 1.00 94.38 90 GLU A C 1
ATOM 672 O O . GLU A 1 90 ? -3.078 5.486 -11.645 1.00 94.38 90 GLU A O 1
ATOM 677 N N . ARG A 1 91 ? -2.848 3.945 -13.262 1.00 94.69 91 ARG A N 1
ATOM 678 C CA . ARG A 1 91 ? -3.658 2.921 -12.598 1.00 94.69 91 ARG A CA 1
ATOM 679 C C . ARG A 1 91 ? -3.017 2.427 -11.305 1.00 94.69 91 ARG A C 1
ATOM 681 O O . ARG A 1 91 ? -3.706 2.362 -10.290 1.00 94.69 91 ARG A O 1
ATOM 688 N N . ILE A 1 92 ? -1.719 2.129 -11.315 1.00 94.00 92 ILE A N 1
ATOM 689 C CA . ILE A 1 92 ? -0.964 1.720 -10.121 1.00 94.00 92 ILE A CA 1
ATOM 690 C C . ILE A 1 92 ? -0.991 2.834 -9.071 1.00 94.00 92 ILE A C 1
ATOM 692 O O . ILE A 1 92 ? -1.266 2.566 -7.904 1.00 94.00 92 ILE A O 1
ATOM 696 N N . ALA A 1 93 ? -0.783 4.091 -9.473 1.00 95.62 93 ALA A N 1
ATOM 697 C CA . ALA A 1 93 ? -0.870 5.230 -8.563 1.00 95.62 93 ALA A CA 1
ATOM 698 C C . ALA A 1 93 ? -2.275 5.374 -7.952 1.00 95.62 93 ALA A C 1
ATOM 700 O O . ALA A 1 93 ? -2.402 5.653 -6.758 1.00 95.62 93 ALA A O 1
ATOM 701 N N . ALA A 1 94 ? -3.328 5.142 -8.741 1.00 95.88 94 ALA A N 1
ATOM 702 C CA . ALA A 1 94 ? -4.703 5.137 -8.253 1.00 95.88 94 ALA A CA 1
ATOM 703 C C . ALA A 1 94 ? -4.968 3.990 -7.262 1.00 95.88 94 ALA A C 1
ATOM 705 O O . ALA A 1 94 ? -5.596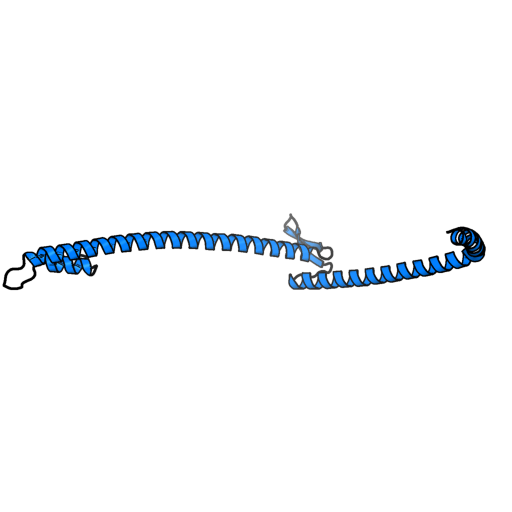 4.229 -6.232 1.00 95.88 94 ALA A O 1
ATOM 706 N N . LEU A 1 95 ? -4.459 2.778 -7.522 1.00 95.75 95 LEU A N 1
ATOM 707 C CA . LEU A 1 95 ? -4.538 1.651 -6.581 1.00 95.75 95 LEU A CA 1
ATOM 708 C C . LEU A 1 95 ? -3.815 1.967 -5.266 1.00 95.75 95 LEU A C 1
ATOM 710 O O . LEU A 1 95 ? -4.403 1.825 -4.200 1.00 95.75 95 LEU A O 1
ATOM 714 N N . ALA A 1 96 ? -2.580 2.468 -5.338 1.00 96.31 96 ALA A N 1
ATOM 715 C CA . ALA A 1 96 ? -1.793 2.827 -4.158 1.00 96.31 96 ALA A CA 1
ATOM 716 C C . ALA A 1 96 ? -2.425 3.974 -3.351 1.00 96.31 96 ALA A C 1
ATOM 718 O O . ALA A 1 96 ? -2.254 4.080 -2.136 1.00 96.31 96 ALA A O 1
ATOM 719 N N . LYS A 1 97 ? -3.145 4.884 -4.013 1.00 97.44 97 LYS A N 1
ATOM 720 C CA . LYS A 1 97 ? -3.951 5.900 -3.331 1.00 97.44 97 LYS A CA 1
ATOM 721 C C . LYS A 1 97 ? -5.150 5.264 -2.623 1.00 97.44 97 LYS A C 1
ATO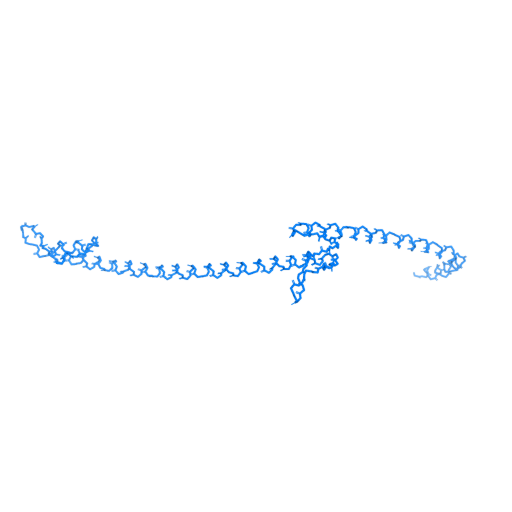M 723 O O . LYS A 1 97 ? -5.327 5.510 -1.436 1.00 97.44 97 LYS A O 1
ATOM 728 N N . PHE A 1 98 ? -5.912 4.429 -3.326 1.00 97.44 98 PHE A N 1
ATOM 729 C CA . PHE A 1 98 ? -7.078 3.739 -2.774 1.00 97.44 98 PHE A CA 1
ATOM 730 C C . PHE A 1 98 ? -6.727 2.881 -1.551 1.00 97.44 98 PHE A C 1
ATOM 732 O O . PHE A 1 98 ? -7.434 2.925 -0.548 1.00 97.44 98 PHE A O 1
ATOM 739 N 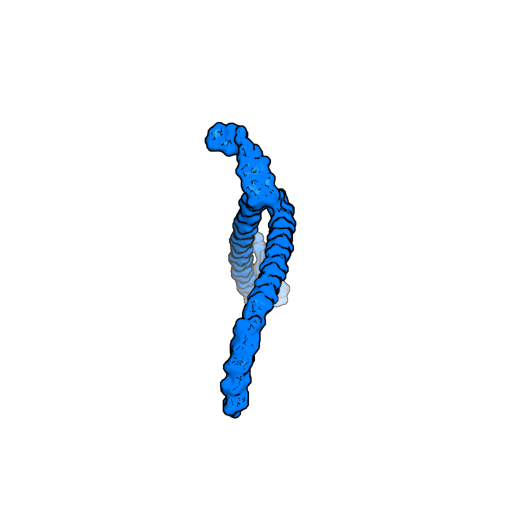N . GLU A 1 99 ? -5.618 2.142 -1.602 1.00 97.50 99 GLU A N 1
ATOM 740 C CA . GLU A 1 99 ? -5.140 1.326 -0.483 1.00 97.50 99 GLU A CA 1
ATOM 741 C C . GLU A 1 99 ? -4.843 2.182 0.754 1.00 97.50 99 GLU A C 1
ATOM 743 O O . GLU A 1 99 ? -5.327 1.878 1.843 1.00 97.50 99 GLU A O 1
ATOM 748 N N . ARG A 1 100 ? -4.116 3.296 0.584 1.00 98.25 100 ARG A N 1
ATOM 749 C CA . ARG A 1 100 ? -3.812 4.226 1.682 1.00 98.25 100 ARG A CA 1
ATOM 750 C C . ARG A 1 100 ? -5.073 4.831 2.291 1.00 98.25 100 ARG A C 1
ATOM 752 O O . ARG A 1 100 ? -5.205 4.843 3.510 1.00 98.25 100 ARG A O 1
ATOM 759 N N . GLU A 1 101 ? -6.001 5.295 1.457 1.00 98.12 101 GLU A N 1
ATOM 760 C CA . GLU A 1 101 ? -7.271 5.868 1.918 1.00 98.12 101 GLU A CA 1
ATOM 761 C C . GLU A 1 101 ? -8.119 4.824 2.659 1.00 98.12 101 GLU A C 1
ATOM 763 O O . GLU A 1 101 ? -8.690 5.118 3.707 1.00 98.12 101 GLU A O 1
ATOM 768 N N . THR A 1 102 ? -8.153 3.585 2.165 1.00 98.38 102 THR A N 1
ATOM 769 C CA . THR A 1 102 ? -8.890 2.483 2.800 1.00 98.38 102 THR A CA 1
ATOM 770 C C . THR A 1 102 ? -8.270 2.086 4.137 1.00 98.38 102 THR A C 1
ATOM 772 O O . THR A 1 102 ? -8.994 1.868 5.110 1.00 98.38 102 THR A O 1
ATOM 775 N N . ALA A 1 103 ? -6.939 2.016 4.214 1.00 98.31 103 ALA A N 1
ATOM 776 C CA . ALA A 1 103 ? -6.226 1.730 5.454 1.00 98.31 103 ALA A CA 1
ATOM 777 C C . ALA A 1 103 ? -6.480 2.821 6.503 1.00 98.31 103 ALA A C 1
ATOM 779 O O . ALA A 1 103 ? -6.778 2.513 7.656 1.00 98.31 103 ALA A O 1
ATOM 780 N N . GLU A 1 104 ? -6.437 4.091 6.096 1.00 98.25 104 GLU A N 1
ATOM 781 C CA . GLU A 1 104 ? -6.727 5.222 6.975 1.00 98.25 104 GLU A CA 1
ATOM 782 C C . GLU A 1 104 ? -8.178 5.203 7.476 1.00 98.25 104 GLU A C 1
ATOM 784 O O . GLU A 1 104 ? -8.420 5.343 8.675 1.00 98.25 104 GLU A O 1
ATOM 789 N N . GLN A 1 105 ? -9.153 4.982 6.589 1.00 98.12 105 GLN A N 1
ATOM 790 C CA . GLN A 1 105 ? -10.563 4.876 6.977 1.00 98.12 105 GLN A CA 1
ATOM 791 C C . GLN A 1 105 ? -10.809 3.695 7.920 1.00 98.12 105 GLN A C 1
ATOM 793 O O . GLN A 1 105 ? -11.499 3.850 8.925 1.00 98.12 105 GLN A O 1
ATOM 798 N N . SER A 1 106 ? -10.203 2.540 7.642 1.00 98.06 106 SER A N 1
ATOM 799 C CA . SER A 1 106 ? -10.316 1.355 8.500 1.00 98.06 106 SER A CA 1
ATOM 800 C C . SER A 1 106 ? -9.728 1.616 9.885 1.00 98.06 106 SER A C 1
ATOM 802 O O . SER A 1 106 ? -10.351 1.282 10.890 1.00 98.06 106 SER A O 1
ATOM 804 N N . ALA A 1 107 ? -8.564 2.270 9.954 1.00 98.00 107 ALA A N 1
ATOM 805 C CA . ALA A 1 107 ? -7.942 2.646 11.219 1.00 98.00 107 ALA A CA 1
ATOM 806 C C . ALA A 1 107 ? -8.834 3.591 12.039 1.00 98.00 107 ALA A C 1
ATOM 808 O O . ALA A 1 107 ? -8.967 3.401 13.246 1.00 98.00 107 ALA A O 1
ATOM 809 N N . ARG A 1 108 ? -9.492 4.563 11.391 1.00 98.19 108 ARG A N 1
ATOM 810 C CA . ARG A 1 108 ? -10.449 5.467 12.052 1.00 98.19 108 ARG A CA 1
ATOM 811 C C . ARG A 1 108 ? -11.652 4.709 12.614 1.00 98.19 108 ARG A C 1
ATOM 813 O O . ARG A 1 108 ? -11.944 4.845 13.794 1.00 98.19 108 ARG A O 1
ATOM 820 N N . VAL A 1 109 ? -12.286 3.851 11.812 1.00 98.25 109 VAL A N 1
ATOM 821 C CA . VAL A 1 109 ? -13.446 3.053 12.253 1.00 98.25 109 VAL A CA 1
ATOM 822 C C . VAL A 1 109 ? -13.087 2.142 13.431 1.00 98.25 109 VAL A C 1
ATOM 824 O O . VAL A 1 109 ? -13.851 2.037 14.389 1.00 98.25 109 VAL A O 1
ATOM 827 N N . LEU A 1 110 ? -11.914 1.503 13.390 1.00 98.31 110 LEU A N 1
ATOM 828 C CA . LEU A 1 110 ? -11.441 0.660 14.490 1.00 98.31 110 LEU A CA 1
ATOM 829 C C . LEU A 1 110 ? -11.158 1.474 15.759 1.00 98.31 110 LEU A C 1
ATOM 831 O O . LEU A 1 110 ? -11.504 1.025 16.852 1.00 98.31 110 LEU A O 1
ATOM 835 N N . ALA A 1 111 ? -10.570 2.665 15.628 1.00 98.38 111 ALA A N 1
ATOM 836 C CA . ALA A 1 111 ? -10.331 3.559 16.756 1.00 98.38 111 ALA A CA 1
ATOM 837 C C . ALA A 1 111 ? -11.645 4.041 17.395 1.00 98.38 111 ALA A C 1
ATOM 839 O O . ALA A 1 111 ? -11.780 3.991 18.618 1.00 98.38 111 ALA A O 1
ATOM 840 N N . ASP A 1 112 ? -12.632 4.428 16.584 1.00 98.31 112 ASP A N 1
ATOM 841 C CA . ASP A 1 112 ? -13.950 4.858 17.062 1.00 98.31 112 ASP A CA 1
ATOM 842 C C . ASP A 1 112 ? -14.672 3.721 17.798 1.00 98.31 112 ASP A C 1
ATOM 844 O O . ASP A 1 112 ? -15.203 3.911 18.895 1.00 98.31 112 ASP A O 1
ATOM 848 N N . HIS A 1 113 ? -14.632 2.506 17.242 1.00 98.00 113 HIS A N 1
ATOM 849 C CA . HIS A 1 113 ? -15.228 1.335 17.883 1.00 98.00 113 HIS A CA 1
ATOM 850 C C . HIS A 1 113 ? -14.530 0.976 19.205 1.00 98.00 113 HIS A C 1
ATOM 852 O O . HIS A 1 113 ? -15.191 0.586 20.172 1.00 98.00 113 HIS A O 1
ATOM 858 N N . ALA A 1 114 ? -13.202 1.109 19.275 1.00 98.19 114 ALA A N 1
ATOM 859 C CA . ALA A 1 114 ? -12.450 0.888 20.508 1.00 98.19 114 ALA A CA 1
ATOM 860 C C . ALA A 1 114 ? -12.856 1.887 21.605 1.00 98.19 114 ALA A C 1
ATOM 862 O O . ALA A 1 114 ? -13.139 1.469 22.728 1.00 98.19 114 ALA A O 1
ATOM 863 N N . GLN A 1 115 ? -12.972 3.177 21.269 1.00 98.25 115 GLN A N 1
ATOM 864 C CA . GLN A 1 115 ? -13.420 4.210 22.210 1.00 98.25 115 GLN A CA 1
ATOM 865 C C . GLN A 1 115 ? -14.853 3.972 22.696 1.00 98.25 115 GLN A C 1
ATOM 867 O O . GLN A 1 115 ? -15.140 4.112 23.884 1.00 98.25 115 GLN A O 1
ATOM 872 N N . GLU A 1 116 ? -15.762 3.591 21.799 1.00 98.00 116 GLU A N 1
ATOM 873 C CA . GLU A 1 116 ? -17.145 3.280 22.169 1.00 98.00 116 GLU A CA 1
ATOM 874 C C . GLU A 1 116 ? -17.223 2.056 23.095 1.00 98.00 116 GLU A C 1
ATOM 876 O O . GLU A 1 116 ? -17.940 2.066 24.097 1.00 98.00 116 GLU A O 1
ATOM 881 N N . THR A 1 117 ? -16.437 1.017 22.807 1.00 97.75 117 THR A N 1
ATOM 882 C CA . THR A 1 117 ? -16.356 -0.187 23.649 1.00 97.75 117 THR A CA 1
ATOM 883 C C . THR A 1 117 ? -15.836 0.151 25.042 1.00 97.75 117 THR A C 1
ATOM 885 O O . THR A 1 117 ? -16.375 -0.337 26.038 1.00 97.75 117 THR A O 1
ATOM 888 N N . GLU A 1 118 ? -14.825 1.013 25.137 1.00 97.88 118 GLU A N 1
ATOM 889 C CA . GLU A 1 118 ? -14.302 1.484 26.418 1.00 97.88 118 GLU A CA 1
ATOM 890 C C . GLU A 1 118 ? -15.370 2.251 27.207 1.00 97.88 118 GLU A C 1
ATOM 892 O O . GLU A 1 118 ? -15.622 1.922 28.368 1.00 97.88 118 GLU A O 1
ATOM 897 N N . ARG A 1 119 ? -16.072 3.199 26.570 1.00 97.12 119 ARG A N 1
ATOM 898 C CA . ARG A 1 119 ? -17.168 3.956 27.203 1.00 97.12 119 ARG A CA 1
ATOM 899 C C . ARG A 1 119 ? -18.262 3.044 27.749 1.00 97.12 119 ARG A C 1
ATOM 901 O O . ARG A 1 119 ? -18.658 3.202 28.904 1.00 97.12 119 ARG A O 1
ATOM 908 N N . ARG A 1 120 ? -18.713 2.068 26.954 1.00 96.69 120 ARG A N 1
ATOM 909 C CA . ARG A 1 120 ? -19.699 1.064 27.390 1.00 96.69 120 ARG A CA 1
ATOM 910 C C . ARG A 1 120 ? -19.183 0.235 28.549 1.00 96.69 120 ARG A C 1
ATOM 912 O O . ARG A 1 120 ? -19.878 0.080 29.539 1.00 96.69 120 ARG A O 1
ATOM 919 N N . THR A 1 121 ? -17.937 -0.220 28.474 1.00 97.69 121 THR A N 1
ATOM 920 C CA . THR A 1 121 ? -17.325 -1.010 29.546 1.00 97.69 121 THR A CA 1
ATOM 921 C C . THR A 1 121 ? -17.267 -0.229 30.861 1.00 97.69 121 THR A C 1
ATOM 923 O O . THR A 1 121 ? -17.536 -0.793 31.921 1.00 97.69 121 THR A O 1
ATOM 926 N N . VAL A 1 122 ? -16.928 1.064 30.821 1.00 97.44 122 VAL A N 1
ATOM 927 C CA . VAL A 1 122 ? -16.937 1.918 32.018 1.00 97.44 122 VAL A CA 1
ATOM 928 C C . VAL A 1 122 ? -18.360 2.101 32.552 1.00 97.44 122 VAL A C 1
ATOM 930 O O . VAL A 1 122 ? -18.566 1.962 33.758 1.00 97.44 122 VAL A O 1
ATOM 933 N N . ALA A 1 123 ? -19.340 2.358 31.681 1.00 95.75 123 ALA A N 1
ATOM 934 C CA . ALA A 1 123 ? -20.742 2.494 32.075 1.00 95.75 123 ALA A CA 1
ATOM 935 C C . ALA A 1 123 ? -21.298 1.201 32.701 1.00 95.75 123 ALA A C 1
ATOM 937 O O . ALA A 1 123 ? -21.895 1.247 33.777 1.00 95.75 123 ALA A O 1
ATOM 938 N N . ASP A 1 124 ? -21.024 0.048 32.091 1.00 96.81 124 ASP A N 1
ATOM 939 C CA . ASP A 1 124 ? -21.446 -1.267 32.576 1.00 96.81 124 ASP A CA 1
ATOM 940 C C . ASP A 1 124 ? -20.835 -1.584 33.943 1.00 96.81 124 ASP A C 1
ATOM 942 O O . ASP A 1 124 ? -21.521 -2.097 34.828 1.00 96.81 124 ASP A O 1
ATOM 946 N N . ARG A 1 125 ? -19.550 -1.261 34.150 1.00 95.88 125 ARG A N 1
ATOM 947 C CA . ARG A 1 125 ? -18.903 -1.402 35.465 1.00 95.88 125 ARG A CA 1
ATOM 948 C C . ARG A 1 125 ? -19.576 -0.516 36.508 1.00 95.88 125 ARG A C 1
ATOM 950 O O . ARG A 1 125 ? -19.954 -1.018 37.559 1.00 95.88 125 ARG A O 1
ATOM 957 N N . ALA A 1 126 ? -19.800 0.761 36.198 1.00 94.50 126 ALA A N 1
ATOM 958 C CA . ALA A 1 126 ? -20.462 1.685 37.117 1.00 94.50 126 ALA A CA 1
ATOM 959 C C . ALA A 1 126 ? -21.884 1.222 37.483 1.00 94.50 126 ALA A C 1
ATOM 961 O O . ALA A 1 126 ? -22.287 1.321 38.645 1.00 94.50 126 ALA A O 1
ATOM 962 N N . GLN A 1 127 ? -22.629 0.678 36.516 1.00 94.12 127 GLN A N 1
ATOM 963 C CA . GLN A 1 127 ? -23.955 0.113 36.751 1.00 94.12 127 GLN A CA 1
ATOM 964 C C . GLN A 1 127 ? -23.894 -1.135 37.636 1.00 94.12 127 GLN A C 1
ATOM 966 O O . GLN A 1 127 ? -24.674 -1.239 38.583 1.00 94.12 127 GLN A O 1
ATOM 971 N N . ARG A 1 128 ? -22.961 -2.058 37.375 1.00 91.38 128 ARG A N 1
ATOM 972 C CA . ARG A 1 128 ? -22.757 -3.253 38.211 1.00 91.38 128 ARG A CA 1
ATOM 973 C C . ARG A 1 128 ? -22.364 -2.888 39.639 1.00 91.38 128 ARG A C 1
ATOM 975 O O . ARG A 1 128 ? -22.908 -3.463 40.574 1.00 91.38 128 ARG A O 1
ATOM 982 N N . ASP A 1 129 ? -21.494 -1.898 39.818 1.00 94.06 129 ASP A N 1
ATOM 983 C CA . ASP A 1 129 ? -21.097 -1.413 41.143 1.00 94.06 129 ASP A CA 1
ATOM 984 C C . ASP A 1 129 ? -22.280 -0.779 41.889 1.00 94.06 129 ASP A C 1
ATOM 986 O O . ASP A 1 129 ? -22.456 -0.991 43.089 1.00 94.06 129 ASP A O 1
ATOM 990 N N . ALA A 1 130 ? -23.116 -0.003 41.190 1.00 89.31 130 ALA A N 1
ATOM 991 C CA . ALA A 1 130 ? -24.327 0.575 41.767 1.00 89.31 130 ALA A CA 1
ATOM 992 C C . ALA A 1 130 ? -25.342 -0.505 42.172 1.00 89.31 130 ALA A C 1
ATOM 994 O O . ALA A 1 130 ? -25.887 -0.436 43.273 1.00 89.31 130 ALA A O 1
ATOM 995 N N . GLN A 1 131 ? -25.547 -1.517 41.323 1.00 88.12 131 GLN A N 1
ATOM 996 C CA . GLN A 1 131 ? -26.393 -2.671 41.629 1.00 88.12 131 GLN A CA 1
ATOM 997 C C . GLN A 1 131 ? -25.856 -3.456 42.827 1.00 88.12 131 GLN A C 1
ATOM 999 O O . GLN A 1 131 ? -26.609 -3.707 43.758 1.00 88.12 131 GLN A O 1
ATOM 1004 N N . GLY A 1 132 ? -24.554 -3.755 42.866 1.00 88.81 132 GLY A N 1
ATOM 1005 C CA . GLY A 1 132 ? -23.931 -4.456 43.991 1.00 88.81 132 GLY A CA 1
ATOM 1006 C C . GLY A 1 132 ? -24.099 -3.716 45.320 1.00 88.81 132 GLY A C 1
ATOM 1007 O O . GLY A 1 132 ? -24.422 -4.334 46.332 1.00 88.81 132 GLY A O 1
ATOM 1008 N N . ARG A 1 133 ? -23.965 -2.380 45.325 1.00 89.50 133 ARG A N 1
ATOM 1009 C CA . ARG A 1 133 ? -24.247 -1.562 46.519 1.00 89.50 133 ARG A CA 1
ATOM 1010 C C . ARG A 1 133 ? -25.720 -1.609 46.926 1.00 89.50 133 ARG A C 1
ATOM 1012 O O . ARG A 1 133 ? -25.999 -1.707 48.117 1.00 89.50 133 ARG A O 1
ATOM 1019 N N . ALA A 1 134 ? -26.643 -1.535 45.968 1.00 84.75 134 ALA A N 1
ATOM 1020 C CA . ALA A 1 134 ? -28.076 -1.616 46.245 1.00 84.75 134 ALA A CA 1
ATOM 1021 C C . ALA A 1 134 ? -28.468 -2.989 46.817 1.00 84.75 134 ALA A C 1
ATOM 1023 O O . ALA A 1 134 ? -29.207 -3.044 47.797 1.00 84.75 134 ALA A O 1
ATOM 1024 N N . SER A 1 135 ? -27.922 -4.080 46.270 1.00 83.19 135 SER A N 1
ATOM 1025 C CA . SER A 1 135 ? -28.114 -5.436 46.797 1.00 83.19 135 SER A CA 1
ATOM 1026 C C . SER A 1 135 ? -27.573 -5.566 48.220 1.00 83.19 135 SER A C 1
ATOM 1028 O O . SER A 1 135 ? -28.311 -6.000 49.095 1.00 83.19 135 SER A O 1
ATOM 1030 N N . ALA A 1 136 ? -26.347 -5.102 48.490 1.00 88.38 136 ALA A N 1
ATOM 1031 C CA . ALA A 1 136 ? -25.767 -5.149 49.835 1.00 88.38 136 ALA A CA 1
ATOM 1032 C C . ALA A 1 136 ? -26.575 -4.333 50.865 1.00 88.38 136 ALA A C 1
ATOM 1034 O O . ALA A 1 136 ? -26.762 -4.762 52.002 1.00 88.38 136 ALA A O 1
ATOM 1035 N N . GLN A 1 137 ? -27.092 -3.162 50.475 1.00 87.81 137 GLN A N 1
ATOM 1036 C CA . GLN A 1 137 ? -27.980 -2.364 51.329 1.00 87.81 137 GLN A CA 1
ATOM 1037 C C . GLN A 1 137 ? -29.316 -3.064 51.588 1.00 87.81 137 GLN A C 1
ATOM 1039 O O . GLN A 1 137 ? -29.832 -3.014 52.703 1.00 87.81 137 GLN A O 1
ATOM 1044 N N . ALA A 1 138 ? -29.882 -3.713 50.570 1.00 79.81 138 ALA A N 1
ATOM 1045 C CA . ALA A 1 138 ? -31.118 -4.462 50.712 1.00 79.81 138 ALA A CA 1
ATOM 1046 C C . ALA A 1 138 ? -30.927 -5.696 51.608 1.00 79.81 138 ALA A C 1
ATOM 1048 O O . ALA A 1 138 ? -31.751 -5.910 52.491 1.00 79.81 138 ALA A O 1
ATOM 1049 N N . GLU A 1 139 ? -29.818 -6.429 51.474 1.00 84.62 139 GLU A N 1
ATOM 1050 C CA . GLU A 1 139 ? -29.433 -7.510 52.394 1.00 84.62 139 GLU A CA 1
ATOM 1051 C C . GLU A 1 139 ? -29.324 -7.007 53.837 1.00 84.62 139 GLU A C 1
ATOM 1053 O O . GLU A 1 139 ? -29.951 -7.562 54.737 1.00 84.62 139 GLU A O 1
ATOM 1058 N N . GLN A 1 140 ? -28.619 -5.895 54.061 1.00 88.62 140 GLN A N 1
ATOM 1059 C CA . GLN A 1 140 ? -28.506 -5.302 55.393 1.00 88.62 140 GLN A CA 1
ATOM 1060 C C . GLN A 1 140 ? -29.870 -4.870 55.962 1.00 88.62 140 GLN A C 1
ATOM 1062 O O . GLN A 1 140 ? -30.114 -5.017 57.159 1.00 88.62 140 GLN A O 1
ATOM 1067 N N . SER A 1 141 ? -30.765 -4.348 55.119 1.00 80.31 141 SER A N 1
ATOM 1068 C CA . SER A 1 141 ? -32.133 -3.996 55.508 1.00 80.31 141 SER A CA 1
ATOM 1069 C C . SER A 1 141 ? -32.952 -5.237 55.870 1.00 80.31 141 SER A C 1
ATOM 1071 O O . SER A 1 141 ? -33.644 -5.213 56.886 1.00 80.31 141 SER A O 1
ATOM 1073 N N . MET A 1 142 ? -32.834 -6.337 55.115 1.00 75.94 142 MET A N 1
ATOM 1074 C CA . MET A 1 142 ? -33.489 -7.606 55.456 1.00 75.94 142 MET A CA 1
ATOM 1075 C C . MET A 1 142 ? -33.030 -8.125 56.820 1.00 75.94 142 MET A C 1
ATOM 1077 O O . MET A 1 142 ? -33.877 -8.506 57.621 1.00 75.94 142 MET A O 1
ATOM 1081 N N . GLU A 1 143 ? -31.726 -8.089 57.112 1.00 83.12 143 GLU A N 1
ATOM 1082 C CA . GLU A 1 143 ? -31.186 -8.503 58.417 1.00 83.12 143 GLU A CA 1
ATOM 1083 C C . GLU A 1 143 ? -31.711 -7.631 59.569 1.00 83.12 143 GLU A C 1
ATOM 1085 O O . GLU A 1 143 ? -32.082 -8.140 60.627 1.00 83.12 143 GLU A O 1
ATOM 1090 N N . GLN A 1 144 ? -31.808 -6.312 59.363 1.00 82.31 144 GLN A N 1
ATOM 1091 C CA . GLN A 1 144 ? -32.385 -5.400 60.357 1.00 82.31 144 GLN A CA 1
ATOM 1092 C C . GLN A 1 144 ? -33.867 -5.691 60.620 1.00 82.31 144 GLN A C 1
ATOM 1094 O O . GLN A 1 144 ? -34.283 -5.712 61.776 1.00 82.31 144 GLN A O 1
ATOM 1099 N N . HIS A 1 145 ? -34.655 -5.940 59.571 1.00 75.50 145 HIS A N 1
ATOM 1100 C CA . HIS A 1 145 ? -36.073 -6.278 59.713 1.00 75.50 145 HIS A CA 1
ATOM 1101 C C . HIS A 1 145 ? -36.276 -7.663 60.329 1.00 75.50 145 HIS A C 1
ATOM 1103 O O . HIS A 1 145 ? -37.181 -7.836 61.146 1.00 75.50 145 HIS A O 1
ATOM 1109 N N . ASN A 1 146 ? -35.402 -8.624 60.020 1.00 77.06 146 ASN A N 1
ATOM 1110 C CA . ASN A 1 146 ? -35.425 -9.953 60.623 1.00 77.06 146 ASN A CA 1
ATOM 1111 C C . ASN A 1 146 ? -35.275 -9.888 62.155 1.00 77.06 146 ASN A C 1
ATOM 1113 O O . ASN A 1 146 ? -35.961 -10.605 62.875 1.00 77.06 146 ASN A O 1
ATOM 1117 N N . ALA A 1 147 ? -34.463 -8.957 62.673 1.00 73.25 147 ALA A N 1
ATOM 1118 C CA . ALA A 1 147 ? -34.302 -8.734 64.114 1.00 73.25 147 ALA A CA 1
ATOM 1119 C C . ALA A 1 147 ? -35.562 -8.184 64.818 1.00 73.25 147 ALA A C 1
ATOM 1121 O O . ALA A 1 147 ? -35.594 -8.112 66.047 1.00 73.25 147 ALA A O 1
ATOM 1122 N N . THR A 1 148 ? -36.585 -7.778 64.059 1.00 74.56 148 THR A N 1
ATOM 1123 C CA . THR A 1 148 ? -37.851 -7.230 64.575 1.00 74.56 148 THR A CA 1
ATOM 1124 C C . THR A 1 148 ? -39.061 -8.129 64.316 1.00 74.56 148 THR A C 1
ATOM 1126 O O . THR A 1 148 ? -40.181 -7.739 64.649 1.00 74.56 148 THR A O 1
ATOM 1129 N N . VAL A 1 149 ? -38.856 -9.317 63.732 1.00 69.44 149 VAL A N 1
ATOM 1130 C CA . VAL A 1 149 ? -39.931 -10.282 63.456 1.00 69.44 149 VAL A CA 1
ATOM 1131 C C . VAL A 1 149 ? -40.493 -10.820 64.786 1.00 69.44 149 VAL A C 1
ATOM 1133 O O . VAL A 1 149 ? -39.713 -11.269 65.628 1.00 69.44 149 VAL A O 1
ATOM 1136 N N . PRO A 1 150 ? -41.819 -10.749 65.020 1.00 69.19 150 PRO A N 1
ATOM 1137 C CA . PRO A 1 150 ? -42.449 -11.328 66.208 1.00 69.19 150 PRO A CA 1
ATOM 1138 C C . PRO A 1 150 ? -42.354 -12.864 66.218 1.00 69.19 150 PRO A C 1
ATOM 1140 O O . PRO A 1 150 ? -42.184 -13.481 65.171 1.00 69.19 150 PRO A O 1
ATOM 1143 N N . ASP A 1 151 ? -42.574 -13.499 67.376 1.00 74.06 151 ASP A N 1
ATOM 1144 C CA . ASP A 1 151 ? -42.558 -14.970 67.547 1.00 74.06 151 ASP A CA 1
ATOM 1145 C C . ASP A 1 151 ? -43.577 -15.741 66.663 1.00 74.06 151 ASP A C 1
ATOM 1147 O O . ASP A 1 151 ? -43.648 -16.968 66.723 1.00 74.06 151 ASP A O 1
ATOM 1151 N N . ASP A 1 152 ? -44.403 -15.049 65.868 1.00 76.19 152 ASP A N 1
ATOM 1152 C CA . ASP A 1 152 ? -45.338 -15.646 64.910 1.00 76.19 152 ASP A CA 1
ATOM 1153 C C . ASP A 1 152 ? -44.741 -15.873 63.503 1.00 76.19 152 ASP A C 1
ATOM 1155 O O . ASP A 1 152 ? -45.468 -16.315 62.607 1.00 76.19 152 ASP A O 1
ATOM 1159 N N . ASP A 1 153 ? -43.437 -15.610 63.320 1.00 65.06 153 ASP A N 1
ATOM 1160 C CA . ASP A 1 153 ? -42.638 -15.857 62.103 1.00 65.06 153 ASP A CA 1
ATOM 1161 C C . ASP A 1 153 ? -43.178 -15.173 60.828 1.00 65.06 153 ASP A C 1
ATOM 1163 O O . ASP A 1 153 ? -42.897 -15.582 59.694 1.00 65.06 153 ASP A O 1
ATOM 1167 N N . ARG A 1 154 ? -43.970 -14.105 60.974 1.00 75.69 154 ARG A N 1
ATOM 1168 C CA . ARG A 1 154 ? -44.506 -13.361 59.827 1.00 75.69 154 ARG A CA 1
ATOM 1169 C C . ARG A 1 154 ? -43.553 -12.248 59.401 1.00 75.69 154 ARG A C 1
ATOM 1171 O O . ARG A 1 154 ? -43.413 -11.241 60.087 1.00 75.69 154 ARG A O 1
ATOM 1178 N N . VAL A 1 155 ? -42.951 -12.398 58.221 1.0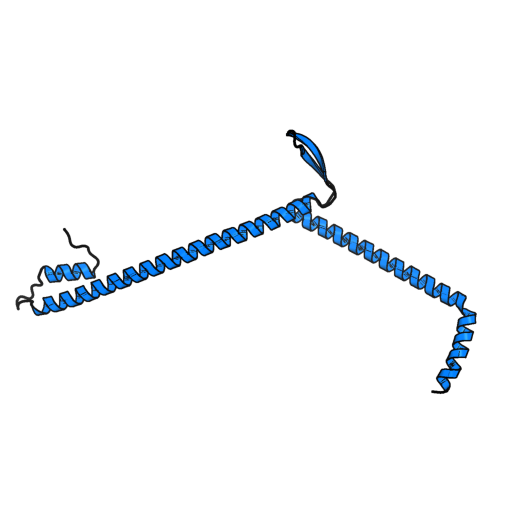0 69.69 155 VAL A N 1
ATOM 1179 C CA . VAL A 1 155 ? -42.197 -11.322 57.558 1.00 69.69 155 VAL A CA 1
ATOM 1180 C C . VAL A 1 155 ? -43.138 -10.216 57.073 1.00 69.69 155 VAL A C 1
ATOM 1182 O O . VAL A 1 155 ? -44.205 -10.484 56.513 1.00 69.69 155 VAL A O 1
ATOM 1185 N N . ASP A 1 156 ? -42.754 -8.963 57.298 1.00 74.44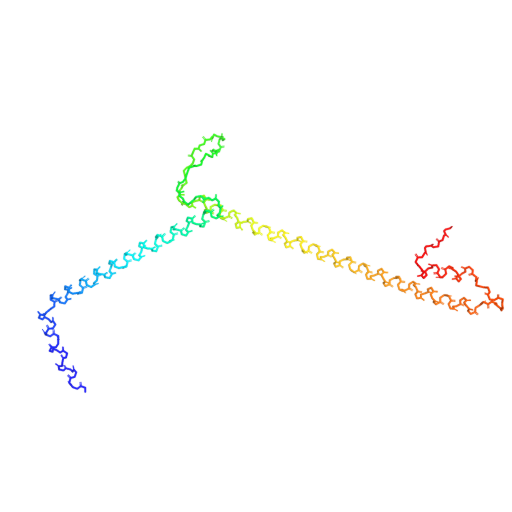 156 ASP A N 1
ATOM 1186 C CA . ASP A 1 156 ? -43.558 -7.798 56.941 1.00 74.44 156 ASP A CA 1
ATOM 1187 C C . ASP A 1 156 ? -43.354 -7.359 55.474 1.00 74.44 156 ASP A C 1
ATOM 1189 O O . ASP A 1 156 ? -42.521 -7.880 54.725 1.00 74.44 156 ASP A O 1
ATOM 1193 N N . GLY A 1 157 ? -44.150 -6.382 55.029 1.00 77.19 157 GLY A N 1
ATOM 1194 C CA . GLY A 1 157 ? -44.048 -5.840 53.670 1.00 77.19 157 GLY A CA 1
ATOM 1195 C C . GLY A 1 157 ? -42.700 -5.167 53.377 1.00 77.19 157 GLY A C 1
ATOM 1196 O O . GLY A 1 157 ? -42.284 -5.122 52.220 1.00 77.19 157 GLY A O 1
ATOM 1197 N N . ALA A 1 158 ? -41.992 -4.690 54.407 1.00 74.88 158 ALA A N 1
ATOM 1198 C CA . ALA A 1 158 ? -40.676 -4.079 54.259 1.00 74.88 158 ALA A CA 1
ATOM 1199 C C . ALA A 1 158 ? -39.605 -5.126 53.919 1.00 74.88 158 ALA A C 1
ATOM 1201 O O . ALA A 1 158 ? -38.777 -4.887 53.033 1.00 74.88 158 ALA A O 1
ATOM 1202 N N . TRP A 1 159 ? -39.676 -6.308 54.540 1.00 76.62 159 TRP A N 1
ATOM 1203 C CA . TRP A 1 159 ? -38.821 -7.450 54.214 1.00 76.62 159 TRP A CA 1
ATOM 1204 C C . TRP A 1 159 ? -39.033 -7.933 52.769 1.00 76.62 159 TRP A C 1
ATOM 1206 O O . TRP A 1 159 ? -38.071 -8.105 52.018 1.00 76.62 159 TRP A O 1
ATOM 1216 N N . LEU A 1 160 ? -40.291 -8.060 52.326 1.00 78.81 160 LEU A N 1
ATOM 1217 C CA . LEU A 1 160 ? -40.615 -8.442 50.941 1.00 78.81 160 LEU A CA 1
ATOM 1218 C C . LEU A 1 160 ? -40.182 -7.381 49.915 1.00 78.81 160 LEU A C 1
ATOM 1220 O O . LEU A 1 160 ? -39.682 -7.728 48.843 1.00 78.81 160 LEU A O 1
ATOM 1224 N N . GLY A 1 161 ? -40.322 -6.094 50.246 1.00 77.00 161 GLY A N 1
ATOM 1225 C CA . GLY A 1 161 ? -39.813 -4.997 49.420 1.00 77.00 161 GLY A CA 1
ATOM 1226 C C . GLY A 1 161 ? -38.288 -5.032 49.284 1.00 77.00 161 GLY A C 1
ATOM 1227 O O . GLY A 1 161 ? -37.755 -4.864 48.186 1.00 77.00 161 GLY A O 1
ATOM 1228 N N . ALA A 1 162 ? -37.568 -5.331 50.370 1.00 73.12 162 ALA A N 1
ATOM 1229 C CA . ALA A 1 162 ? -36.117 -5.505 50.340 1.00 73.12 162 ALA A CA 1
ATOM 1230 C C . ALA A 1 162 ? -35.688 -6.685 49.452 1.00 73.12 162 ALA A C 1
ATOM 1232 O O . ALA A 1 162 ? -34.804 -6.512 48.610 1.00 73.12 162 ALA A O 1
ATOM 1233 N N . LEU A 1 163 ? -36.366 -7.834 49.546 1.00 76.62 163 LEU A N 1
ATOM 1234 C CA . LEU A 1 163 ? -36.129 -8.985 48.667 1.00 76.62 163 LEU A CA 1
ATOM 1235 C C . LEU A 1 163 ? -36.380 -8.647 47.185 1.00 76.62 163 LEU A C 1
ATOM 1237 O O . LEU A 1 163 ? -35.592 -9.022 46.314 1.00 76.62 163 LEU A O 1
ATOM 1241 N N . GLY A 1 164 ? -37.442 -7.890 46.889 1.00 78.56 164 GLY A N 1
ATOM 1242 C CA . GLY A 1 164 ? -37.733 -7.408 45.537 1.00 78.56 164 GLY A CA 1
ATOM 1243 C C . GLY A 1 164 ? -36.613 -6.538 44.961 1.00 78.56 164 GLY A C 1
ATOM 1244 O O . GLY A 1 164 ? -36.215 -6.729 43.809 1.00 78.56 164 GLY A O 1
ATOM 1245 N N . ARG A 1 165 ? -36.031 -5.654 45.780 1.00 75.81 165 ARG A N 1
ATOM 1246 C CA . ARG A 1 165 ? -34.885 -4.817 45.387 1.00 75.81 165 ARG A CA 1
ATOM 1247 C C . ARG A 1 165 ? -33.614 -5.637 45.137 1.00 75.81 165 ARG A C 1
ATOM 1249 O O . ARG A 1 165 ? -32.911 -5.346 44.171 1.00 75.81 165 ARG A O 1
ATOM 1256 N N . VAL A 1 166 ? -33.346 -6.687 45.925 1.00 71.62 166 VAL A N 1
ATOM 1257 C CA . VAL A 1 166 ? -32.235 -7.636 45.668 1.00 71.62 166 VAL A CA 1
ATOM 1258 C C . VAL A 1 166 ? -32.413 -8.342 44.320 1.00 71.62 166 VAL A C 1
ATOM 1260 O O . VAL A 1 166 ? -31.452 -8.480 43.565 1.00 71.62 166 VAL A O 1
ATOM 1263 N N . ALA A 1 167 ? -33.643 -8.737 43.985 1.00 75.94 167 ALA A N 1
ATOM 1264 C CA . ALA A 1 167 ? -33.981 -9.378 42.714 1.00 75.94 167 ALA A CA 1
ATOM 1265 C C . ALA A 1 167 ? -34.023 -8.409 41.511 1.00 75.94 167 ALA A C 1
ATOM 1267 O O . ALA A 1 167 ? -34.298 -8.834 40.388 1.00 75.94 167 ALA A O 1
ATOM 1268 N N . GLY A 1 168 ? -33.7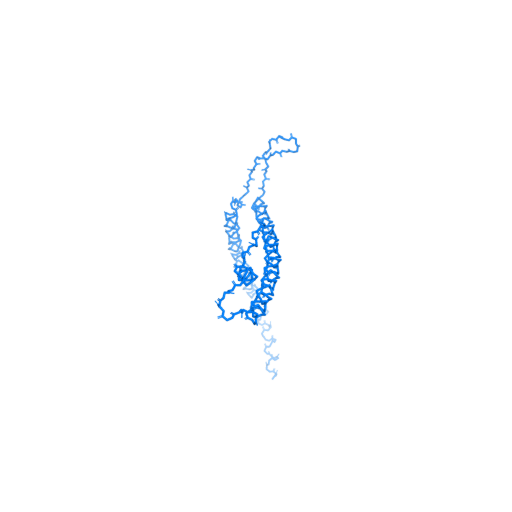69 -7.112 41.722 1.00 69.12 168 GLY A N 1
ATOM 1269 C CA . GLY A 1 168 ? -33.823 -6.090 40.675 1.00 69.12 168 GLY A CA 1
ATOM 1270 C C . GLY A 1 168 ? -35.240 -5.743 40.211 1.00 69.12 168 GLY A C 1
ATOM 1271 O O . GLY A 1 168 ? -35.406 -5.138 39.151 1.00 69.12 168 GLY A O 1
ATOM 1272 N N . MET A 1 169 ? -36.264 -6.118 40.980 1.00 73.38 169 MET A N 1
ATOM 1273 C CA . MET A 1 169 ? -37.646 -5.746 40.702 1.00 73.38 169 MET A CA 1
ATOM 1274 C C . MET A 1 169 ? -37.897 -4.315 41.180 1.00 73.38 169 MET A C 1
ATOM 1276 O O . MET A 1 169 ? -37.528 -3.933 42.291 1.00 73.38 169 MET A O 1
ATOM 1280 N N . ARG A 1 170 ? -38.509 -3.507 40.311 1.00 59.81 170 ARG A N 1
ATOM 1281 C CA . ARG A 1 170 ? -38.967 -2.159 40.656 1.00 59.81 170 ARG A CA 1
ATOM 1282 C C . ARG A 1 170 ? -40.175 -2.300 41.581 1.00 59.81 170 ARG A C 1
ATOM 1284 O O . ARG A 1 170 ? -41.036 -3.135 41.307 1.00 59.81 170 ARG A O 1
ATOM 1291 N N . GLU A 1 171 ? -40.218 -1.529 42.665 1.00 57.22 171 GLU A N 1
ATOM 1292 C CA . GLU A 1 171 ? -41.399 -1.499 43.531 1.00 57.22 171 GLU A CA 1
ATOM 1293 C C . GLU A 1 171 ? -42.640 -1.141 42.696 1.00 57.22 171 GLU A C 1
ATOM 1295 O O . GLU A 1 171 ? -42.538 -0.280 41.816 1.00 57.22 171 GLU A O 1
ATOM 1300 N N . PRO A 1 172 ? -43.772 -1.839 42.895 1.00 52.97 172 PRO A N 1
ATOM 1301 C CA . PRO A 1 172 ? -45.031 -1.424 42.301 1.00 52.97 172 PRO A CA 1
ATOM 1302 C C . PRO A 1 172 ? -45.430 -0.073 42.907 1.00 52.97 172 PRO A C 1
ATOM 1304 O O . PRO A 1 172 ? -45.434 0.066 44.130 1.00 52.97 172 PRO A O 1
ATOM 1307 N N . ASP A 1 173 ? -45.710 0.898 42.035 1.00 49.19 173 ASP A N 1
ATOM 1308 C CA . ASP A 1 173 ? -46.212 2.228 42.407 1.00 49.19 173 ASP A CA 1
ATOM 1309 C C . ASP A 1 173 ? -47.558 2.149 43.156 1.00 49.19 173 ASP A C 1
ATOM 1311 O O . ASP A 1 173 ? -48.398 1.284 42.795 1.00 49.19 173 ASP A O 1
#

pLDDT: mean 85.52, std 12.47, range [49.19, 98.38]

Secondary structure (DSSP, 8-state):
-HHHHHHHHHHHHHHHHHHHHHHHHHHHHHHHHHHHHHHHHHHHHHHHHHHHHHHHHHHTS-SS-EEEEEE-TTS-EEEEEE-TTHHHHHHHHHHHHHHHHHHHHHHHHHHHHHHHHHHHHHHHHHHHHHHHHHHHHHHHHHHHHHTT--TT----HHHHHHHHHHTTPPPP-

Sequence (173 aa):
MKLLKLALPALGRWLAAEWGWLVLLIAVGAAGAVYVAFRHLESDRAALLGFARQACASAGEGFDASSKITKNARGKQITARFPRGQLCAERIAALAKFERETAEQSARVLADHAQETERRTVADRAQRDAQGRASAQAEQSMEQHNATVPDDDRVDGAWLGALGRVAGMREPD

Foldseek 3Di:
DVVVVVVVVVVVVVCVVCVVVVVVVVVVVVVVVVVVVVVVVVVVVVVVVVVLQVLLVVLVHGQQWDWDFDADPVRDTDTDTDHGCPVSVVSVVVVVVVVVVVVVVVVVVVVVVVVVVVVVVVVVVVVVVVLVVQLVVLVVQLVVQVVVDPPVNDRDPSNVVSVCSNVVHDDDD

Radius of gyration: 45.93 Å; chains: 1; bounding box: 115×37×100 Å